Protein AF-A0A7V5N1G7-F1 (afdb_monomer)

Structure (mmCIF, N/CA/C/O backbone):
data_AF-A0A7V5N1G7-F1
#
_entry.id   AF-A0A7V5N1G7-F1
#
loop_
_atom_site.group_PDB
_atom_site.id
_atom_site.type_symbol
_atom_site.label_atom_id
_atom_site.label_alt_id
_atom_site.label_comp_id
_atom_site.label_asym_id
_atom_site.label_entity_id
_atom_site.label_seq_id
_atom_site.pdbx_PDB_ins_code
_atom_site.Cartn_x
_atom_site.Cartn_y
_atom_site.Cartn_z
_atom_site.occupancy
_atom_site.B_iso_or_equiv
_atom_site.auth_seq_id
_atom_site.auth_comp_id
_atom_site.auth_asym_id
_atom_site.auth_atom_id
_atom_site.pdbx_PDB_model_num
ATOM 1 N N . MET A 1 1 ? -9.492 -8.359 39.842 1.00 49.19 1 MET A N 1
ATOM 2 C CA . MET A 1 1 ? -9.228 -8.332 38.388 1.00 49.19 1 MET A CA 1
ATOM 3 C C . MET A 1 1 ? -10.425 -7.663 37.731 1.00 49.19 1 MET A C 1
ATOM 5 O O . MET A 1 1 ? -11.498 -8.254 37.712 1.00 49.19 1 MET A O 1
ATOM 9 N N . GLY A 1 2 ? -10.311 -6.374 37.398 1.00 55.06 2 GLY A N 1
ATOM 10 C CA . GLY A 1 2 ? -11.453 -5.573 36.949 1.00 55.06 2 GLY A CA 1
ATOM 11 C C . GLY A 1 2 ? -12.116 -6.218 35.737 1.00 55.06 2 GLY A C 1
ATOM 12 O O . GLY A 1 2 ? -11.419 -6.688 34.842 1.00 55.06 2 GLY A O 1
ATOM 13 N N . LYS A 1 3 ? -13.451 -6.271 35.723 1.00 60.31 3 LYS A N 1
ATOM 14 C CA . LYS A 1 3 ? -14.230 -6.667 34.546 1.00 60.31 3 LYS A CA 1
ATOM 15 C C . LYS A 1 3 ? -13.974 -5.608 33.473 1.00 60.31 3 LYS A C 1
ATOM 17 O O . LYS A 1 3 ? -14.716 -4.634 33.381 1.00 60.31 3 LYS A O 1
ATOM 22 N N . GLY A 1 4 ? -12.863 -5.736 32.746 1.00 64.50 4 GLY A N 1
ATOM 23 C CA . GLY A 1 4 ? -12.556 -4.890 31.604 1.00 64.50 4 GLY A CA 1
ATOM 24 C C . GLY A 1 4 ? -13.777 -4.917 30.702 1.00 64.50 4 GLY A C 1
ATOM 25 O O . GLY A 1 4 ? -14.271 -5.996 30.379 1.00 64.50 4 GLY A O 1
ATOM 26 N N . SER A 1 5 ? -14.338 -3.744 30.411 1.00 80.12 5 SER A N 1
ATOM 27 C CA . SER A 1 5 ? -15.578 -3.631 29.651 1.00 80.12 5 SER A CA 1
ATOM 28 C C . SER A 1 5 ? -15.392 -4.368 28.325 1.00 80.12 5 SER A C 1
ATOM 30 O O . SER A 1 5 ? -14.670 -3.887 27.456 1.00 80.12 5 SER A O 1
ATOM 32 N N . LEU A 1 6 ? -16.002 -5.553 28.183 1.00 88.50 6 LEU A N 1
ATOM 33 C CA . LEU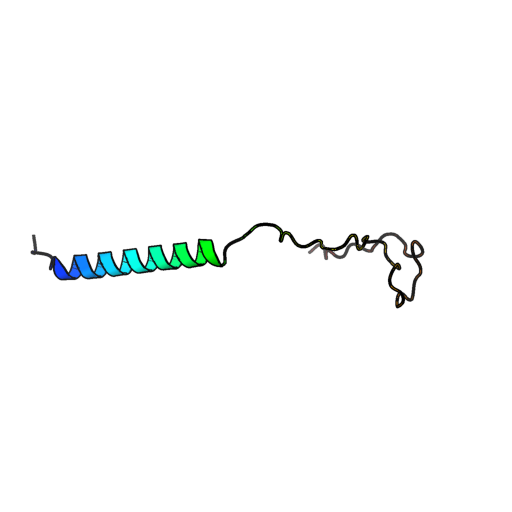 A 1 6 ? -15.920 -6.385 26.975 1.00 88.50 6 LEU A CA 1
ATOM 34 C C . LEU A 1 6 ? -16.263 -5.556 25.730 1.00 88.50 6 LEU A C 1
ATOM 36 O O . LEU A 1 6 ? -15.629 -5.691 24.692 1.00 88.50 6 LEU A O 1
ATOM 40 N N . LYS A 1 7 ? -17.206 -4.617 25.880 1.00 88.88 7 LYS A N 1
ATOM 41 C CA . LYS A 1 7 ? -17.571 -3.625 24.863 1.00 88.88 7 LYS A CA 1
ATOM 42 C C . LYS A 1 7 ? -16.388 -2.754 24.432 1.00 88.88 7 LYS A C 1
ATOM 44 O O . LYS A 1 7 ? -16.212 -2.534 23.243 1.00 88.88 7 LYS A O 1
ATOM 49 N N . GLY A 1 8 ? -15.571 -2.282 25.373 1.00 93.12 8 GLY A N 1
ATOM 50 C CA . GLY A 1 8 ? -14.375 -1.493 25.070 1.00 93.12 8 GLY A CA 1
ATOM 51 C C . GLY A 1 8 ? -13.352 -2.292 24.265 1.00 93.12 8 GLY A C 1
ATOM 52 O O . GLY A 1 8 ? -12.876 -1.822 23.237 1.00 93.12 8 GLY A O 1
ATOM 53 N N . TRP A 1 9 ? -13.084 -3.534 24.670 1.00 93.75 9 TRP A N 1
ATOM 54 C CA . TRP A 1 9 ? -12.183 -4.422 23.928 1.00 93.75 9 TRP A CA 1
ATOM 55 C C . TRP A 1 9 ? -12.714 -4.792 22.538 1.00 93.75 9 TRP A C 1
ATOM 57 O O . TRP A 1 9 ? -11.930 -4.860 21.595 1.00 93.75 9 TRP A O 1
ATOM 67 N N . LEU A 1 10 ? -14.031 -4.956 22.383 1.00 95.38 10 LEU A N 1
ATOM 68 C CA . LEU A 1 10 ? -14.662 -5.161 21.075 1.00 95.38 10 LEU A CA 1
ATOM 69 C C . LEU A 1 10 ? -14.491 -3.947 20.153 1.00 95.38 10 LEU A C 1
ATOM 71 O O . LEU A 1 10 ? -14.220 -4.128 18.971 1.00 95.38 10 LEU A O 1
ATOM 75 N N . ILE A 1 11 ? -14.598 -2.722 20.680 1.00 95.81 11 ILE A N 1
ATOM 76 C CA . ILE A 1 11 ? -14.368 -1.495 19.899 1.00 95.81 11 ILE A CA 1
ATOM 77 C C . ILE A 1 11 ? -12.908 -1.416 19.439 1.00 95.81 11 ILE A C 1
ATOM 79 O O . ILE A 1 11 ? -12.648 -1.146 18.267 1.00 95.81 11 ILE A O 1
ATOM 83 N N . VAL A 1 12 ? -11.957 -1.702 20.333 1.00 96.38 12 VAL A N 1
ATOM 84 C CA . VAL A 1 12 ? -10.525 -1.720 19.993 1.00 96.38 12 VAL A CA 1
ATOM 85 C C . VAL A 1 12 ? -10.231 -2.775 18.924 1.00 96.38 12 VAL A C 1
ATOM 87 O O . VAL A 1 12 ? -9.554 -2.476 17.940 1.00 96.38 12 VAL A O 1
ATOM 90 N N . ALA A 1 13 ? -10.777 -3.985 19.071 1.00 97.00 13 ALA A N 1
ATOM 91 C CA . ALA A 1 13 ? -10.624 -5.047 18.080 1.00 97.00 13 ALA A CA 1
ATOM 92 C C . ALA A 1 13 ? -11.229 -4.654 16.722 1.00 97.00 13 ALA A C 1
ATOM 94 O O . ALA A 1 13 ? -10.591 -4.850 15.689 1.00 97.00 13 ALA A O 1
ATOM 95 N N . ALA A 1 14 ? -12.417 -4.043 16.715 1.00 97.94 14 ALA A N 1
ATOM 96 C CA . ALA A 1 14 ? -13.062 -3.568 15.494 1.00 97.94 14 ALA A CA 1
ATOM 97 C C . ALA A 1 14 ? -12.226 -2.492 14.782 1.00 97.94 14 ALA A C 1
ATOM 99 O O . ALA A 1 14 ? -12.038 -2.572 13.569 1.00 97.94 14 ALA A O 1
ATOM 100 N N . MET A 1 15 ? -11.667 -1.528 15.522 1.00 98.50 15 MET A N 1
ATOM 101 C CA . MET A 1 15 ? -10.752 -0.531 14.956 1.00 98.50 15 MET A CA 1
ATOM 102 C C . MET A 1 15 ? -9.505 -1.181 14.354 1.00 98.50 15 MET A C 1
ATOM 104 O O . MET A 1 15 ? -9.141 -0.859 13.226 1.00 98.50 15 MET A O 1
ATOM 108 N N . ALA A 1 16 ? -8.865 -2.106 15.075 1.00 98.44 16 ALA A N 1
ATOM 109 C CA . ALA A 1 16 ? -7.666 -2.787 14.593 1.00 98.44 16 ALA A CA 1
ATOM 110 C C . ALA A 1 16 ? -7.929 -3.546 13.282 1.00 98.44 16 ALA A C 1
ATOM 112 O O . ALA A 1 16 ? -7.164 -3.411 12.327 1.00 98.44 16 ALA A O 1
ATOM 113 N N . ILE A 1 17 ? -9.043 -4.282 13.210 1.00 98.62 17 ILE A N 1
ATOM 114 C CA . ILE A 1 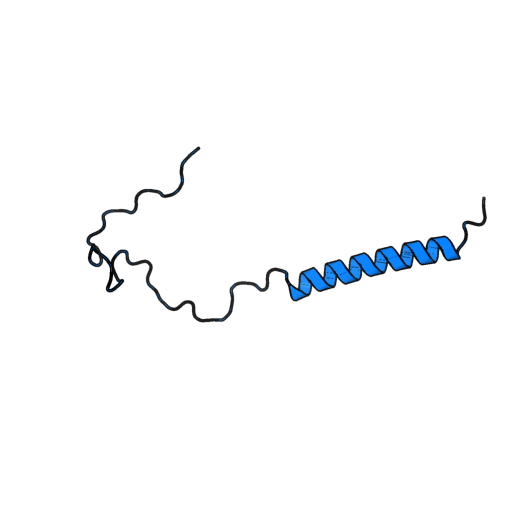17 ? -9.466 -4.990 11.994 1.00 98.62 17 ILE A CA 1
ATOM 115 C C . ILE A 1 17 ? -9.677 -4.002 10.845 1.00 98.62 17 ILE A C 1
ATOM 117 O O . ILE A 1 17 ? -9.201 -4.247 9.741 1.00 98.62 17 ILE A O 1
ATOM 121 N N . LEU A 1 18 ? -10.331 -2.866 11.098 1.00 98.62 18 LEU A N 1
ATOM 122 C CA . LEU A 1 18 ? -10.604 -1.863 10.070 1.00 98.62 18 LEU A CA 1
ATOM 123 C C . LEU A 1 18 ? -9.306 -1.288 9.482 1.00 98.62 18 LEU A C 1
ATOM 125 O O . LEU A 1 18 ? -9.182 -1.198 8.262 1.00 98.62 18 LEU A O 1
ATOM 129 N N . PHE A 1 19 ? -8.310 -0.985 10.321 1.00 98.38 19 PHE A N 1
ATOM 130 C CA . PHE A 1 19 ? -6.994 -0.537 9.852 1.00 98.38 19 PHE A CA 1
ATOM 131 C C . PHE A 1 19 ? -6.256 -1.606 9.042 1.00 98.38 19 PHE A C 1
ATOM 133 O O . PHE A 1 19 ? -5.671 -1.281 8.009 1.00 98.38 19 PHE A O 1
ATOM 140 N N . ILE A 1 20 ? -6.306 -2.872 9.464 1.00 98.38 20 ILE A N 1
ATOM 141 C CA . ILE A 1 20 ? -5.698 -3.982 8.715 1.00 98.38 20 ILE A CA 1
ATOM 142 C C . ILE A 1 20 ? -6.380 -4.143 7.353 1.00 98.38 20 ILE A C 1
ATOM 144 O O . ILE A 1 20 ? -5.696 -4.213 6.333 1.00 98.38 20 ILE A O 1
ATOM 148 N N . CYS A 1 21 ? -7.714 -4.154 7.313 1.00 98.38 21 CYS A N 1
ATOM 149 C CA . CYS A 1 21 ? -8.475 -4.252 6.070 1.00 98.38 21 CYS A CA 1
ATOM 150 C C . CYS A 1 21 ? -8.183 -3.076 5.134 1.00 98.38 21 CYS A C 1
ATOM 152 O O . CYS A 1 21 ? -8.002 -3.285 3.936 1.00 98.38 21 CYS A O 1
ATOM 154 N N . TRP A 1 22 ? -8.098 -1.857 5.669 1.00 97.81 22 TRP A N 1
ATOM 155 C CA . TRP A 1 22 ? -7.760 -0.672 4.885 1.00 97.81 22 TRP A CA 1
ATOM 156 C C . TRP A 1 22 ? -6.337 -0.740 4.325 1.00 97.81 22 TRP A C 1
ATOM 158 O O . TRP A 1 22 ? -6.132 -0.513 3.134 1.00 97.81 22 TRP A O 1
ATOM 168 N N . GLY A 1 23 ? -5.359 -1.114 5.154 1.00 96.62 23 GLY A N 1
ATOM 169 C CA . GLY A 1 23 ? -3.976 -1.299 4.718 1.00 96.62 23 GLY A CA 1
ATOM 170 C C . GLY A 1 23 ? -3.852 -2.365 3.630 1.00 96.62 23 GLY A C 1
ATOM 171 O O . GLY A 1 23 ? -3.197 -2.133 2.615 1.00 96.62 23 GLY A O 1
ATOM 172 N N . LEU A 1 24 ? -4.545 -3.497 3.792 1.00 96.50 24 LEU A N 1
ATOM 173 C CA . LEU A 1 24 ? -4.580 -4.564 2.793 1.00 96.50 24 LEU A CA 1
ATOM 174 C C . LEU A 1 24 ? -5.247 -4.104 1.490 1.00 96.50 24 LEU A C 1
ATOM 176 O O . LEU A 1 24 ? -4.738 -4.388 0.410 1.00 96.50 24 LEU A O 1
ATOM 180 N N . PHE A 1 25 ? -6.354 -3.363 1.576 1.00 96.88 25 PHE A N 1
ATOM 181 C CA . PHE A 1 25 ? -7.024 -2.796 0.407 1.00 96.88 25 PHE A CA 1
ATOM 182 C C . PHE A 1 25 ? -6.089 -1.874 -0.380 1.00 96.88 25 PHE A C 1
ATOM 184 O O . PHE A 1 25 ? -5.930 -2.048 -1.587 1.00 96.88 25 PHE A O 1
ATOM 191 N N . VAL A 1 26 ? -5.418 -0.939 0.298 1.00 96.38 26 VAL A N 1
ATOM 192 C CA . VAL A 1 26 ? -4.454 -0.032 -0.341 1.00 96.38 26 VAL A CA 1
ATOM 193 C C . VAL A 1 26 ? -3.297 -0.816 -0.958 1.00 96.38 26 VAL A C 1
ATOM 195 O O . VAL A 1 26 ? -2.934 -0.552 -2.102 1.00 96.38 26 VAL A O 1
ATOM 198 N N . PHE A 1 27 ? -2.761 -1.814 -0.254 1.00 92.12 27 PHE A N 1
ATOM 199 C CA . PHE A 1 27 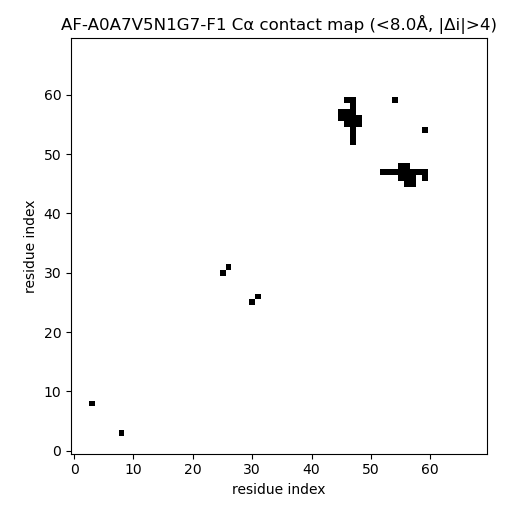? -1.692 -2.666 -0.774 1.00 92.12 27 PHE A CA 1
ATOM 200 C C . PHE A 1 27 ? -2.103 -3.399 -2.060 1.00 92.12 27 PHE A C 1
ATOM 202 O O . PHE A 1 27 ? -1.344 -3.413 -3.021 1.00 92.12 27 PHE A O 1
ATOM 209 N N . LEU A 1 28 ? -3.314 -3.956 -2.125 1.00 92.75 28 LEU A N 1
ATOM 210 C CA . LEU A 1 28 ? -3.784 -4.690 -3.307 1.00 92.75 28 LEU A CA 1
ATOM 211 C C . LEU A 1 28 ? -4.181 -3.767 -4.471 1.00 92.75 28 LEU A C 1
ATOM 213 O O . LEU A 1 28 ? -3.996 -4.113 -5.640 1.00 92.75 28 LEU A O 1
ATOM 217 N N . VAL A 1 29 ? -4.753 -2.598 -4.172 1.00 93.69 29 VAL A N 1
ATOM 218 C CA . VAL A 1 29 ? -5.264 -1.675 -5.196 1.00 93.69 29 VAL A CA 1
ATOM 219 C C . VAL A 1 29 ? -4.172 -0.763 -5.742 1.00 93.69 29 VAL A C 1
ATOM 221 O O . VAL A 1 29 ? -4.137 -0.535 -6.952 1.00 93.69 29 VAL A O 1
ATOM 224 N N . VAL A 1 30 ? -3.297 -0.251 -4.880 1.00 90.88 30 VAL A N 1
ATOM 225 C CA . VAL A 1 30 ? -2.291 0.770 -5.216 1.00 90.88 30 VAL A CA 1
ATOM 226 C C . VAL A 1 30 ? -0.867 0.216 -5.193 1.00 90.88 30 VAL A C 1
ATOM 228 O O . VAL A 1 30 ? 0.004 0.809 -5.821 1.00 90.88 30 VAL A O 1
ATOM 231 N N . GLY A 1 31 ? -0.618 -0.893 -4.490 1.00 83.31 31 GLY A N 1
ATOM 232 C CA . GLY A 1 31 ? 0.713 -1.493 -4.406 1.00 83.31 31 GLY A CA 1
ATOM 233 C C . GLY A 1 31 ? 1.293 -1.869 -5.767 1.00 83.31 31 GLY A C 1
ATOM 234 O O . GLY A 1 31 ? 0.612 -1.826 -6.793 1.00 83.31 31 GLY A O 1
ATOM 235 N N . ASP A 1 32 ? 2.578 -2.217 -5.758 1.00 81.38 32 ASP A N 1
ATOM 236 C CA . ASP A 1 32 ? 3.334 -2.516 -6.969 1.00 81.38 32 ASP A CA 1
ATOM 237 C C . ASP A 1 32 ? 2.658 -3.638 -7.774 1.00 81.38 32 ASP A C 1
ATOM 239 O O . ASP A 1 32 ? 2.616 -4.798 -7.363 1.00 81.38 32 ASP A O 1
ATOM 243 N N . LYS A 1 33 ? 2.083 -3.262 -8.921 1.00 84.31 33 LYS A N 1
ATOM 244 C CA . LYS A 1 33 ? 1.404 -4.173 -9.855 1.00 84.31 33 LYS A CA 1
ATOM 245 C C . LYS A 1 33 ? 2.391 -4.813 -10.833 1.00 84.31 33 LYS A C 1
ATOM 247 O O . LYS A 1 33 ? 1.966 -5.534 -11.735 1.00 84.31 33 LYS A O 1
ATOM 252 N N . GLY A 1 34 ? 3.686 -4.559 -10.647 1.00 84.06 34 GLY A N 1
ATOM 253 C CA . GLY A 1 34 ? 4.729 -4.923 -11.581 1.00 84.06 34 GLY A CA 1
ATOM 254 C C . GLY A 1 34 ? 4.803 -3.958 -12.765 1.00 84.06 34 GLY A C 1
ATOM 255 O O . GLY A 1 34 ? 4.064 -2.968 -12.838 1.00 84.06 34 GLY A O 1
ATOM 256 N N . PRO A 1 35 ? 5.713 -4.240 -13.711 1.00 81.56 35 PRO A N 1
ATOM 257 C CA . PRO A 1 35 ? 5.837 -3.451 -14.921 1.00 81.56 35 PRO A CA 1
ATOM 258 C C . PRO A 1 35 ? 4.505 -3.474 -15.685 1.00 81.56 35 PRO A C 1
ATOM 260 O O . PRO A 1 35 ? 3.898 -4.537 -15.848 1.00 81.56 35 PRO A O 1
ATOM 263 N N . PRO A 1 36 ? 4.023 -2.309 -16.136 1.00 80.12 36 PRO A N 1
ATOM 264 C CA . PRO A 1 36 ? 2.757 -2.230 -16.833 1.00 80.12 36 PRO A CA 1
ATOM 265 C C . PRO A 1 36 ? 2.816 -3.020 -18.153 1.00 80.12 36 PRO A C 1
ATOM 267 O O . PRO A 1 36 ? 3.862 -3.066 -18.798 1.00 80.12 36 PRO A O 1
ATOM 270 N N . PRO A 1 37 ? 1.697 -3.632 -18.579 1.00 81.44 37 PRO A N 1
ATOM 271 C CA . PRO A 1 37 ? 1.660 -4.502 -19.753 1.00 81.44 37 PRO A CA 1
ATOM 272 C C . PRO A 1 37 ? 1.608 -3.733 -21.079 1.00 81.44 37 PRO A C 1
ATOM 274 O O . PRO A 1 37 ? 1.555 -4.359 -22.136 1.00 81.44 37 PRO A O 1
ATOM 277 N N . TRP A 1 38 ? 1.543 -2.397 -21.046 1.00 79.44 38 TRP A N 1
ATOM 278 C CA . TRP A 1 38 ? 1.581 -1.623 -22.277 1.00 79.44 38 TRP A CA 1
ATOM 279 C C . TRP A 1 38 ? 2.971 -1.714 -22.896 1.00 79.44 38 TRP A C 1
A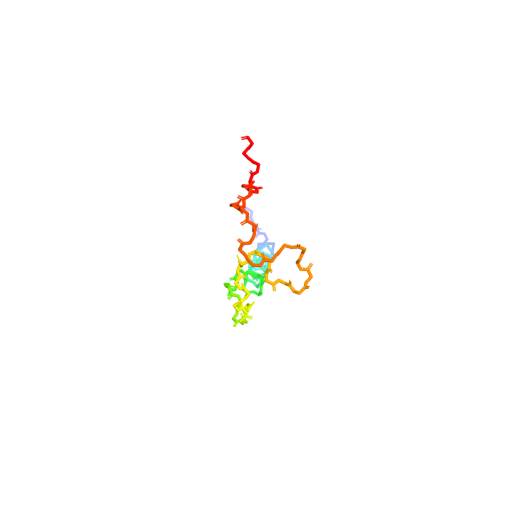TOM 281 O O . TRP A 1 38 ? 3.990 -1.683 -22.208 1.00 79.44 38 TRP A O 1
ATOM 291 N N . ASP A 1 39 ? 2.994 -1.821 -24.218 1.00 77.12 39 ASP A N 1
ATOM 292 C CA . ASP A 1 39 ? 4.227 -1.717 -24.974 1.00 77.12 39 ASP A CA 1
ATOM 293 C C . ASP A 1 39 ? 4.788 -0.305 -24.766 1.00 77.12 39 ASP A C 1
ATOM 295 O O . ASP A 1 39 ? 4.150 0.688 -25.121 1.00 77.12 39 ASP A O 1
ATOM 299 N N . PHE A 1 40 ? 5.970 -0.205 -24.156 1.00 69.12 40 PHE A N 1
ATOM 300 C CA . PHE A 1 40 ? 6.689 1.062 -24.002 1.00 69.12 40 PHE A CA 1
ATOM 301 C C . PHE A 1 40 ? 7.141 1.636 -25.352 1.00 69.12 40 PHE A C 1
ATOM 303 O O . PHE A 1 40 ? 7.653 2.755 -25.412 1.00 69.12 40 PHE A O 1
ATOM 310 N N . GLY A 1 41 ? 6.938 0.878 -26.432 1.00 67.94 41 GLY A N 1
ATOM 311 C CA . GLY A 1 41 ? 7.573 1.101 -27.704 1.00 67.94 41 GLY A CA 1
ATOM 312 C C . GLY A 1 41 ? 9.041 0.729 -27.578 1.00 67.94 41 GLY A C 1
ATOM 313 O O . GLY A 1 41 ? 9.711 0.998 -26.581 1.00 67.94 41 GLY A O 1
ATOM 314 N N . VAL A 1 42 ? 9.589 0.150 -28.636 1.00 60.94 42 VAL A N 1
ATOM 315 C CA . VAL A 1 42 ? 11.039 0.079 -28.799 1.00 60.94 42 VAL A CA 1
ATOM 316 C C . VAL A 1 42 ? 11.522 1.480 -29.184 1.00 60.94 42 VAL A C 1
ATOM 318 O O . VAL A 1 42 ? 12.017 1.690 -30.289 1.00 60.94 42 VAL A O 1
ATOM 321 N N . VAL A 1 43 ? 11.338 2.474 -28.311 1.00 59.12 43 VAL A N 1
ATOM 322 C CA . VAL A 1 43 ? 12.148 3.686 -28.395 1.00 59.12 43 VAL A CA 1
ATOM 323 C C . VAL A 1 43 ? 13.522 3.213 -27.980 1.00 59.12 43 VAL A C 1
ATOM 325 O O . VAL A 1 43 ? 13.807 3.029 -26.800 1.00 59.12 43 VAL A O 1
ATOM 328 N N . ARG A 1 44 ? 14.345 2.869 -28.971 1.00 58.47 44 ARG A N 1
ATOM 329 C CA . ARG A 1 44 ? 15.730 2.536 -28.690 1.00 58.47 44 ARG A CA 1
ATOM 330 C C . ARG A 1 44 ? 16.307 3.758 -27.987 1.00 58.47 44 ARG A C 1
ATOM 332 O O . ARG A 1 44 ? 16.128 4.873 -28.476 1.00 58.47 44 ARG A O 1
ATOM 339 N N . ASP A 1 45 ? 17.028 3.551 -26.891 1.00 61.34 45 ASP A N 1
ATOM 340 C CA . ASP A 1 45 ? 17.833 4.594 -26.249 1.00 61.34 45 ASP A CA 1
ATOM 341 C C . ASP A 1 45 ? 19.039 4.952 -27.142 1.00 61.34 45 ASP A C 1
ATOM 343 O O . ASP A 1 45 ? 20.187 4.954 -26.704 1.00 61.34 45 ASP A O 1
ATOM 347 N N . VAL A 1 46 ? 18.806 5.178 -28.440 1.00 61.50 46 VAL A N 1
ATOM 348 C CA . VAL A 1 46 ? 19.788 5.649 -29.404 1.00 61.50 46 VAL A CA 1
ATOM 349 C C . VAL A 1 46 ? 19.768 7.165 -29.305 1.00 61.50 46 VAL A C 1
ATOM 351 O O . VAL A 1 46 ? 18.801 7.814 -29.723 1.00 61.50 46 VAL A O 1
ATOM 354 N N . PRO A 1 47 ? 20.833 7.764 -28.759 1.00 62.09 47 PRO A N 1
ATOM 355 C CA . PRO A 1 47 ? 20.911 9.203 -28.670 1.00 62.09 47 PRO A CA 1
ATOM 356 C C . PRO A 1 47 ? 20.872 9.790 -30.087 1.00 62.09 47 PRO A C 1
ATOM 358 O O . PRO A 1 47 ? 21.688 9.428 -30.939 1.00 62.09 47 PRO A O 1
ATOM 361 N N . GLY A 1 48 ? 19.918 10.686 -30.343 1.00 62.72 48 GLY A N 1
ATOM 362 C CA . GLY A 1 48 ? 19.804 11.380 -31.628 1.00 62.72 48 GLY A CA 1
ATOM 363 C C . GLY A 1 48 ? 18.773 10.833 -32.622 1.00 62.72 48 G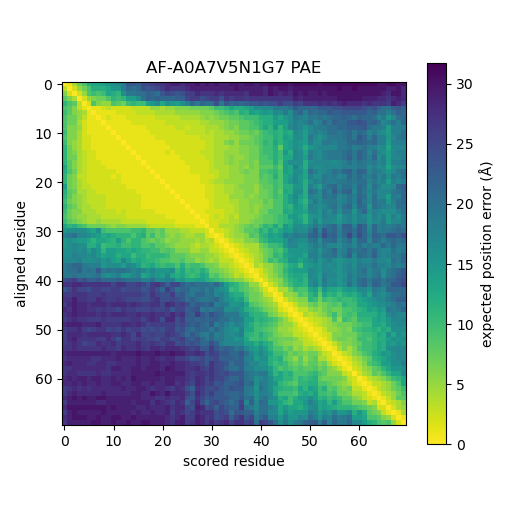LY A C 1
ATOM 364 O O . GLY A 1 48 ? 18.769 11.297 -33.758 1.00 62.72 48 GLY A O 1
ATOM 365 N N . GLU A 1 49 ? 17.907 9.882 -32.247 1.00 65.75 49 GLU A N 1
ATOM 366 C CA . GLU A 1 49 ? 16.842 9.379 -33.144 1.00 65.75 49 GLU A CA 1
ATOM 367 C C . GLU A 1 49 ? 15.604 10.287 -33.259 1.00 65.75 49 GLU A C 1
ATOM 369 O O . GLU A 1 49 ? 14.788 10.091 -34.160 1.00 65.75 49 GLU A O 1
ATOM 374 N N . SER A 1 50 ? 15.439 11.299 -32.399 1.00 64.69 50 SER A N 1
ATOM 375 C CA . SER A 1 50 ? 14.267 12.174 -32.517 1.00 64.69 50 SER A CA 1
ATOM 376 C C . SER A 1 50 ? 14.380 13.099 -33.744 1.00 64.69 50 SER A C 1
ATOM 378 O O . SER A 1 50 ? 15.466 13.619 -34.015 1.00 64.69 50 SER A O 1
ATOM 380 N N . PRO A 1 51 ? 13.267 13.426 -34.431 1.00 66.50 51 PRO A N 1
ATOM 381 C CA . PRO A 1 51 ? 13.252 14.420 -35.513 1.00 66.50 51 PRO A CA 1
ATOM 382 C C . PRO A 1 51 ? 13.695 15.825 -35.074 1.00 66.50 51 PRO A C 1
ATOM 384 O O . PRO A 1 51 ? 14.003 16.673 -35.908 1.00 66.50 51 PRO A O 1
ATOM 387 N N . HIS A 1 52 ? 13.706 16.078 -33.763 1.00 68.31 52 HIS A N 1
ATOM 388 C CA . HIS A 1 52 ? 14.119 17.335 -33.146 1.00 68.31 52 HIS A CA 1
ATOM 389 C C . HIS A 1 52 ? 15.529 17.270 -32.547 1.00 68.31 52 HIS A C 1
ATOM 391 O O . HIS A 1 52 ? 15.977 18.231 -31.919 1.00 68.31 52 HIS A O 1
ATOM 397 N N . SER A 1 53 ? 16.244 16.156 -32.713 1.00 67.06 53 SER A N 1
ATOM 398 C CA . SER A 1 53 ? 17.602 16.038 -32.209 1.00 67.06 53 SER A CA 1
ATOM 399 C C . SER A 1 53 ? 18.537 16.921 -33.029 1.00 67.06 53 SER A C 1
ATOM 401 O O . SER A 1 53 ? 18.663 16.787 -34.242 1.00 67.06 53 SER A O 1
ATOM 403 N N . THR A 1 54 ? 19.243 17.815 -32.342 1.00 69.88 54 THR A N 1
ATOM 404 C CA . THR A 1 54 ? 20.290 18.672 -32.926 1.00 69.88 54 THR A CA 1
ATOM 405 C C . THR A 1 54 ? 21.557 17.891 -33.293 1.00 69.88 54 THR A C 1
ATOM 407 O O . THR A 1 54 ? 22.431 18.392 -33.997 1.00 69.88 54 THR A O 1
ATOM 410 N N . VAL A 1 55 ? 21.647 16.646 -32.828 1.00 62.44 55 VAL A N 1
ATOM 411 C CA . VAL A 1 55 ? 22.745 15.702 -33.021 1.00 62.44 55 VAL A CA 1
ATOM 412 C C . VAL A 1 55 ? 22.159 14.405 -33.577 1.00 62.44 55 VAL A C 1
ATOM 414 O O . VAL A 1 55 ? 21.258 13.828 -32.982 1.00 62.44 55 VAL A O 1
ATOM 417 N N . GLY A 1 56 ? 22.617 13.981 -34.757 1.00 64.56 56 GLY A N 1
ATOM 418 C CA . GLY A 1 56 ? 22.086 12.783 -35.418 1.00 64.56 56 GLY A CA 1
ATOM 419 C C . GLY A 1 56 ? 22.460 11.474 -34.704 1.00 64.56 56 GLY A C 1
ATOM 420 O O . GLY A 1 56 ? 23.369 11.479 -33.865 1.00 64.56 56 GLY A O 1
ATOM 421 N N . PRO A 1 57 ? 21.819 10.347 -35.073 1.00 60.91 57 PRO A N 1
ATOM 422 C CA . PRO A 1 5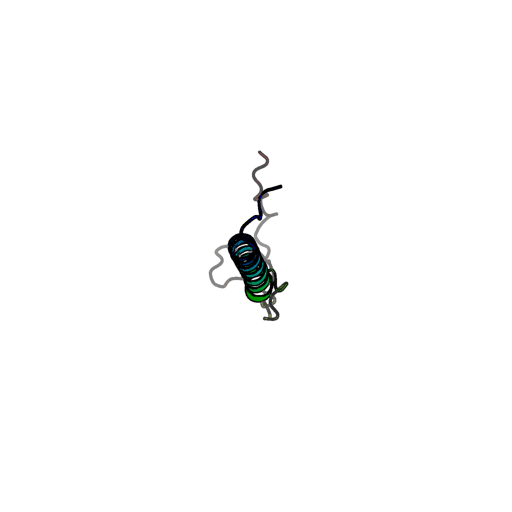7 ? 22.073 9.042 -34.468 1.00 60.91 57 PRO A CA 1
ATOM 423 C C . PRO A 1 57 ? 23.563 8.690 -34.512 1.00 60.91 57 PRO A C 1
ATOM 425 O O . PRO A 1 57 ? 24.196 8.776 -35.567 1.00 60.91 57 PRO A O 1
ATOM 428 N N . GLY A 1 58 ? 24.144 8.335 -33.364 1.00 63.75 58 GLY A N 1
ATOM 429 C CA . GLY A 1 58 ? 25.549 7.912 -33.269 1.00 63.75 58 GLY A CA 1
ATOM 430 C C . GLY A 1 58 ? 26.596 9.029 -33.389 1.00 63.75 58 GLY A C 1
ATOM 431 O O . GLY A 1 58 ? 27.787 8.732 -33.437 1.00 63.75 58 GLY A O 1
ATOM 432 N N . LYS A 1 59 ? 26.188 10.307 -33.423 1.00 65.25 59 LYS A N 1
ATOM 433 C CA . LYS A 1 59 ? 27.117 11.458 -33.376 1.00 65.25 59 LYS A CA 1
ATOM 434 C C . LYS A 1 59 ? 27.455 11.919 -31.958 1.00 65.25 59 LYS A C 1
ATOM 436 O O . LYS A 1 59 ? 28.309 12.785 -31.783 1.00 65.25 59 LYS A O 1
ATOM 441 N N . LEU A 1 60 ? 26.770 11.373 -30.958 1.00 64.12 60 LEU A N 1
ATOM 442 C CA . LEU A 1 60 ? 27.057 11.626 -29.555 1.00 64.12 60 LEU A CA 1
ATOM 443 C C . LEU A 1 60 ? 28.180 10.686 -29.103 1.00 64.12 60 LEU A C 1
ATOM 445 O O . LEU A 1 60 ? 28.108 9.478 -29.319 1.00 64.12 60 LEU A O 1
ATOM 449 N N . GLY A 1 61 ? 29.227 11.256 -28.501 1.00 66.75 61 GLY A N 1
ATOM 450 C CA . GLY A 1 61 ? 30.232 10.486 -27.768 1.00 66.75 61 GLY A CA 1
ATOM 451 C C . GLY A 1 61 ? 29.604 9.721 -26.593 1.00 66.75 61 GLY A C 1
ATOM 452 O O . GLY A 1 61 ? 28.396 9.835 -26.364 1.00 66.75 61 GLY A O 1
ATOM 453 N N . PRO A 1 62 ? 30.391 8.937 -25.836 1.00 69.00 62 PRO A N 1
ATOM 454 C CA . PRO A 1 62 ? 29.867 8.217 -24.678 1.00 69.00 62 PRO A CA 1
ATOM 455 C C . PRO A 1 62 ? 29.100 9.181 -23.754 1.00 69.00 62 PRO A C 1
ATOM 457 O O . PRO A 1 62 ? 29.590 10.292 -23.513 1.00 6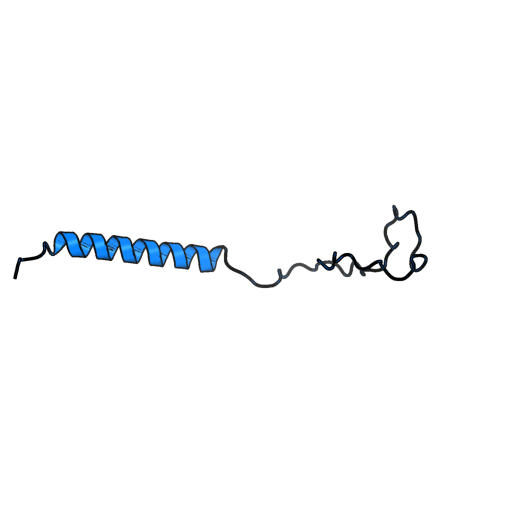9.00 62 PRO A O 1
ATOM 460 N N . PRO A 1 63 ? 27.896 8.805 -23.275 1.00 63.78 63 PRO A N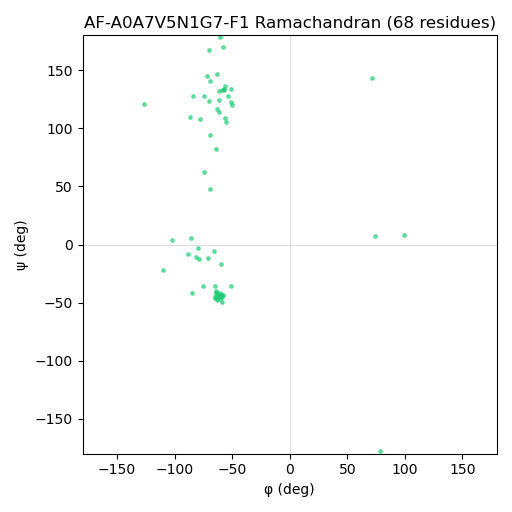 1
ATOM 461 C CA . PRO A 1 63 ? 27.121 9.664 -22.394 1.00 63.78 63 PRO A CA 1
ATOM 462 C C . PRO A 1 63 ? 27.961 9.988 -21.160 1.00 63.78 63 PRO A C 1
ATOM 464 O O . PRO A 1 63 ? 28.572 9.101 -20.561 1.00 63.78 63 PRO A O 1
ATOM 467 N N . VAL A 1 64 ? 28.007 11.267 -20.790 1.00 70.25 64 VAL A N 1
ATOM 468 C CA . VAL A 1 64 ? 28.626 11.670 -19.527 1.00 70.25 64 VAL A CA 1
ATOM 469 C C . VAL A 1 64 ? 27.831 10.996 -18.404 1.00 70.25 64 VAL A C 1
ATOM 471 O O . VAL A 1 64 ? 26.597 11.058 -18.444 1.00 70.25 64 VAL A O 1
ATOM 474 N N . PRO A 1 65 ? 28.490 10.343 -17.429 1.00 72.25 65 PRO A N 1
ATOM 475 C CA . PRO A 1 65 ? 27.807 9.759 -16.284 1.00 72.25 65 PRO A CA 1
ATOM 476 C C . PRO A 1 65 ? 26.876 10.794 -15.649 1.00 72.25 65 PRO A C 1
ATOM 478 O O . PRO A 1 65 ? 27.309 11.872 -15.249 1.00 72.25 65 PRO A O 1
ATOM 481 N N . GLN A 1 66 ? 25.579 10.487 -15.610 1.00 67.00 66 GLN A N 1
ATOM 482 C CA . GLN A 1 66 ? 24.574 11.362 -15.001 1.00 67.00 66 GLN A CA 1
ATOM 483 C C . GLN A 1 66 ? 24.506 11.204 -13.482 1.00 67.00 66 GLN A C 1
ATOM 485 O O . GLN A 1 66 ? 23.857 12.019 -12.825 1.00 67.00 66 GLN A O 1
ATOM 490 N N . HIS A 1 67 ? 25.153 10.185 -12.902 1.00 73.25 67 HIS A N 1
ATOM 491 C CA . HIS A 1 67 ? 25.269 10.147 -11.454 1.00 73.25 67 HIS A CA 1
ATOM 492 C C . HIS A 1 67 ? 26.307 11.187 -11.028 1.00 73.25 67 HIS A C 1
ATOM 494 O O . HIS A 1 67 ? 27.432 11.233 -11.522 1.00 73.25 67 HIS A O 1
ATOM 500 N N . VAL A 1 68 ? 25.913 12.047 -10.098 1.00 62.53 68 VAL A N 1
ATOM 501 C CA . VAL A 1 68 ? 26.876 12.800 -9.305 1.00 62.53 68 VAL A CA 1
ATOM 502 C C . VAL A 1 68 ? 27.378 11.809 -8.262 1.00 62.53 68 VAL A C 1
ATOM 504 O O . VAL A 1 68 ? 26.607 11.423 -7.384 1.00 62.53 68 VAL A O 1
ATOM 507 N N . ASP A 1 69 ? 28.622 11.342 -8.392 1.00 64.50 69 ASP A N 1
ATOM 508 C CA . ASP A 1 69 ? 29.300 10.709 -7.256 1.00 64.50 69 ASP A CA 1
ATOM 509 C C . ASP A 1 69 ? 29.400 11.759 -6.160 1.00 64.50 69 ASP A C 1
ATOM 511 O O . ASP A 1 69 ? 30.018 12.810 -6.347 1.00 64.50 69 ASP A O 1
ATOM 515 N N . ARG A 1 70 ? 28.697 11.513 -5.060 1.00 59.75 70 ARG A N 1
ATOM 516 C CA . ARG A 1 70 ? 28.757 12.361 -3.879 1.00 59.75 70 ARG A CA 1
ATOM 517 C C . ARG A 1 70 ? 29.922 11.949 -2.996 1.00 59.75 70 ARG A C 1
ATOM 519 O O . ARG A 1 70 ? 30.117 10.726 -2.835 1.00 59.75 70 ARG A O 1
#

Mean predicted aligned error: 14.53 Å

Sequence (70 aa):
MGKGSLKGWLIVAAMAILFICWGLFVFLVVGDKGPPPWDFGVVRDVPGESPHSTVGPGKLGPPVPQHVDR

Foldseek 3Di:
DDPPPVVVVVVVVVVVVVVVVVVVVCCVPVNPPDDDPDDPPPPPPFQAPDPPRPAHGPRDDDDDPPDDPD

Radius of gyration: 27.66 Å; Cα contacts (8 Å, |Δi|>4): 20; chains: 1; bounding box: 48×27×74 Å

pLDDT: mean 77.82, std 14.94, range [49.19, 98.62]

Solvent-accessible surface area (backbone atoms only — not comparable to full-atom values): 4711 Å² total; per-residue (Å²): 132,80,82,67,56,63,68,59,55,49,50,53,51,51,51,52,50,50,54,52,53,50,52,51,49,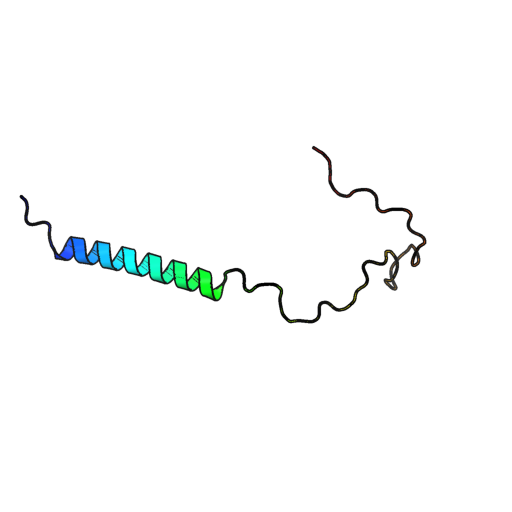47,48,72,74,70,38,91,82,66,82,72,89,67,82,84,60,89,70,66,93,53,62,30,71,54,98,82,44,95,44,52,67,79,68,66,69,82,78,74,78,84,70,77,87,126

Secondary structure (DSSP, 8-state):
-----HHHHHHHHHHHHHHHHHHHHHHHHHS---S-SS--------TT-STT-SS-TT-S-SPPP-S---